Protein AF-I0WPJ7-F1 (afdb_monomer_lite)

Organism: NCBI:txid1165867

Structure 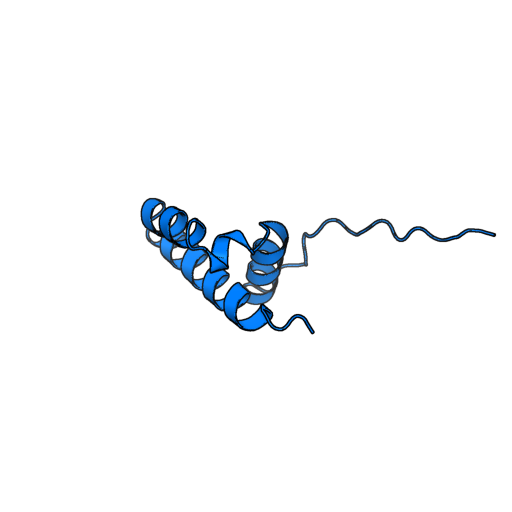(mmCIF, N/CA/C/O backbone):
data_AF-I0WPJ7-F1
#
_entry.id   AF-I0WPJ7-F1
#
loop_
_atom_site.group_PDB
_atom_site.id
_atom_site.type_symbol
_atom_site.label_atom_id
_atom_site.label_alt_id
_atom_site.label_comp_id
_atom_site.label_asym_id
_atom_site.label_entity_id
_atom_site.label_seq_id
_atom_site.pdbx_PDB_ins_code
_atom_site.Cartn_x
_atom_site.Cartn_y
_atom_site.Cartn_z
_atom_site.occupancy
_atom_site.B_iso_or_equiv
_atom_site.auth_seq_id
_atom_site.auth_comp_id
_atom_site.auth_asym_id
_atom_site.auth_atom_id
_atom_site.pdbx_PDB_model_num
ATOM 1 N N . MET A 1 1 ? 12.336 -6.838 -15.100 1.00 45.41 1 MET A N 1
ATOM 2 C CA . MET A 1 1 ? 11.483 -6.735 -13.894 1.00 45.41 1 MET A CA 1
ATOM 3 C C . MET A 1 1 ? 11.974 -5.549 -13.079 1.00 45.41 1 MET A C 1
ATOM 5 O O . MET A 1 1 ? 13.173 -5.447 -12.861 1.00 45.41 1 MET A O 1
ATOM 9 N N . ASN A 1 2 ? 11.089 -4.607 -12.743 1.00 52.25 2 ASN A N 1
ATOM 10 C CA . ASN A 1 2 ? 11.446 -3.345 -12.085 1.00 52.25 2 ASN A CA 1
ATOM 11 C C . ASN A 1 2 ? 11.892 -3.636 -10.639 1.00 52.25 2 ASN A C 1
ATOM 13 O O . ASN A 1 2 ? 11.084 -4.138 -9.862 1.00 52.25 2 ASN A O 1
ATOM 17 N N . GLN A 1 3 ? 13.144 -3.336 -10.265 1.00 58.53 3 GLN A N 1
ATOM 18 C CA . GLN A 1 3 ? 13.707 -3.656 -8.934 1.00 58.53 3 GLN A CA 1
ATOM 19 C C . GLN A 1 3 ? 12.905 -3.076 -7.752 1.00 58.53 3 GLN A C 1
ATOM 21 O O . GLN A 1 3 ? 13.014 -3.576 -6.637 1.00 58.53 3 GLN A O 1
ATOM 26 N N . ASN A 1 4 ? 12.050 -2.078 -7.991 1.00 66.19 4 ASN A N 1
ATOM 27 C CA . ASN A 1 4 ? 11.222 -1.446 -6.962 1.00 66.19 4 ASN A CA 1
ATOM 28 C C . ASN A 1 4 ? 9.862 -2.130 -6.735 1.00 66.19 4 ASN A C 1
ATOM 30 O O . ASN A 1 4 ? 9.144 -1.735 -5.819 1.00 66.19 4 ASN A O 1
ATOM 34 N N . GLN A 1 5 ? 9.495 -3.154 -7.517 1.00 69.31 5 GLN A N 1
ATOM 35 C CA . GLN A 1 5 ? 8.214 -3.862 -7.370 1.00 69.31 5 GLN A CA 1
ATOM 36 C C . GLN A 1 5 ? 7.871 -4.321 -5.939 1.00 69.31 5 GLN A C 1
ATOM 38 O O . GLN A 1 5 ? 6.737 -4.069 -5.529 1.00 69.31 5 GLN A O 1
ATOM 43 N N . PRO A 1 6 ? 8.778 -4.941 -5.152 1.00 80.56 6 PRO A N 1
ATOM 44 C CA . PRO A 1 6 ? 8.425 -5.386 -3.801 1.00 80.56 6 PRO A CA 1
ATOM 45 C C . PRO A 1 6 ? 8.070 -4.217 -2.871 1.00 80.56 6 PRO A C 1
ATOM 47 O O . PRO A 1 6 ? 7.106 -4.304 -2.114 1.00 80.56 6 PRO A O 1
ATOM 50 N N . PHE A 1 7 ? 8.783 -3.092 -2.979 1.00 83.88 7 PHE A N 1
ATOM 51 C CA . PHE A 1 7 ? 8.503 -1.896 -2.181 1.00 83.88 7 PHE A CA 1
ATOM 52 C C . PHE A 1 7 ? 7.179 -1.227 -2.580 1.00 83.88 7 PHE A C 1
ATOM 54 O O . PHE A 1 7 ? 6.402 -0.825 -1.717 1.00 83.88 7 PHE A O 1
ATOM 61 N N . VAL A 1 8 ? 6.883 -1.145 -3.882 1.00 84.12 8 VAL A N 1
ATOM 62 C CA . VAL A 1 8 ? 5.613 -0.580 -4.376 1.00 84.12 8 VAL A CA 1
ATOM 63 C C . VAL A 1 8 ? 4.422 -1.412 -3.883 1.00 84.12 8 VAL A C 1
ATOM 65 O O . VAL A 1 8 ? 3.404 -0.848 -3.484 1.00 84.12 8 VAL A O 1
ATOM 68 N N . LEU A 1 9 ? 4.559 -2.742 -3.864 1.00 85.19 9 LEU A N 1
ATOM 69 C CA . LEU A 1 9 ? 3.531 -3.659 -3.371 1.00 85.19 9 LEU A CA 1
ATOM 70 C C . LEU A 1 9 ? 3.285 -3.485 -1.864 1.00 85.19 9 LEU A C 1
ATOM 72 O O . LEU A 1 9 ? 2.139 -3.410 -1.420 1.00 85.19 9 LEU A O 1
ATOM 76 N N . GLU A 1 10 ? 4.355 -3.367 -1.076 1.00 87.00 10 GLU A N 1
ATOM 77 C CA . GLU A 1 10 ? 4.262 -3.112 0.364 1.00 87.00 10 GLU A CA 1
ATOM 78 C C . GLU A 1 10 ? 3.602 -1.757 0.658 1.00 87.00 10 GLU A C 1
ATOM 80 O O . GLU A 1 10 ? 2.693 -1.664 1.490 1.00 87.00 10 GLU A O 1
ATOM 85 N N . LEU A 1 11 ? 3.997 -0.710 -0.075 1.00 88.00 11 LEU A N 1
ATOM 86 C CA . LEU A 1 11 ? 3.396 0.614 0.043 1.00 88.00 11 LEU A CA 1
ATOM 87 C C . LEU A 1 11 ? 1.903 0.581 -0.307 1.00 88.00 11 LEU A C 1
ATOM 89 O O . LEU A 1 11 ? 1.096 1.153 0.427 1.00 88.00 11 LEU A O 1
ATOM 93 N N . ALA A 1 12 ? 1.525 -0.108 -1.386 1.00 86.94 12 ALA A N 1
ATOM 94 C CA . ALA A 1 12 ? 0.135 -0.286 -1.799 1.00 86.94 12 ALA A CA 1
ATOM 95 C C . ALA A 1 12 ? -0.705 -0.945 -0.698 1.00 86.94 12 ALA A C 1
ATOM 97 O O . ALA A 1 12 ? -1.739 -0.395 -0.309 1.00 86.94 12 ALA A O 1
ATOM 98 N N . MET A 1 13 ? -0.230 -2.058 -0.127 1.00 88.00 13 MET A N 1
ATOM 99 C CA . MET A 1 13 ? -0.906 -2.716 0.997 1.00 88.00 13 MET A CA 1
ATOM 100 C C . MET A 1 13 ? -1.078 -1.770 2.185 1.00 88.00 13 MET A C 1
ATOM 102 O O . MET A 1 13 ? -2.162 -1.682 2.764 1.00 88.00 13 MET A O 1
ATOM 106 N N . ARG A 1 14 ? -0.027 -1.029 2.544 1.00 88.44 14 ARG A N 1
ATOM 107 C CA . ARG A 1 14 ? -0.043 -0.165 3.726 1.00 88.44 14 ARG A CA 1
ATOM 108 C C . ARG A 1 14 ? -0.954 1.047 3.556 1.00 88.44 14 ARG A C 1
ATOM 110 O O . ARG A 1 14 ? -1.677 1.402 4.484 1.00 88.44 14 ARG A O 1
ATOM 117 N N . VAL A 1 15 ? -0.972 1.645 2.367 1.00 87.44 15 VAL A N 1
ATOM 118 C CA . VAL A 1 15 ? -1.908 2.722 2.016 1.00 87.44 15 VAL A CA 1
ATOM 119 C C . VAL A 1 15 ? -3.351 2.215 2.068 1.00 87.44 15 VAL A C 1
ATOM 121 O O . VAL A 1 15 ? -4.195 2.870 2.679 1.00 87.44 15 VAL A O 1
ATOM 124 N N . ALA A 1 16 ? -3.633 1.034 1.509 1.00 85.88 16 ALA A N 1
ATOM 125 C CA . ALA A 1 16 ? -4.971 0.442 1.538 1.00 85.88 16 ALA A CA 1
ATOM 126 C C . ALA A 1 16 ? -5.448 0.130 2.968 1.00 85.88 16 ALA A C 1
ATOM 128 O O . ALA A 1 16 ? -6.590 0.431 3.322 1.00 85.88 16 ALA A O 1
ATOM 129 N N . GLN A 1 17 ? -4.572 -0.415 3.819 1.00 89.56 17 GLN A N 1
ATOM 130 C CA . GLN A 1 17 ? -4.879 -0.683 5.229 1.00 89.56 17 GLN A CA 1
ATOM 131 C C . GLN A 1 17 ? -5.201 0.596 6.005 1.00 89.56 17 GLN A C 1
ATOM 133 O O . GLN A 1 17 ? -6.188 0.637 6.738 1.00 89.56 17 GLN A O 1
ATOM 138 N N . LEU A 1 18 ? -4.407 1.654 5.822 1.00 90.50 18 LEU A N 1
ATOM 139 C CA . LEU A 1 18 ? -4.642 2.936 6.488 1.00 90.50 18 LEU A CA 1
ATOM 140 C C . LEU A 1 18 ? -5.937 3.593 6.020 1.00 90.50 18 LEU A C 1
ATOM 142 O O . LEU A 1 18 ? -6.677 4.118 6.846 1.00 90.50 18 LEU A O 1
ATOM 146 N N . HIS A 1 19 ? -6.249 3.506 4.727 1.00 86.25 19 HIS A N 1
ATOM 147 C CA . HIS A 1 19 ? -7.518 3.996 4.202 1.00 86.25 19 HIS A CA 1
ATOM 148 C C . HIS A 1 19 ? -8.711 3.235 4.804 1.00 86.25 19 HIS A C 1
ATOM 150 O O . HIS A 1 19 ? -9.689 3.851 5.219 1.00 86.25 19 HIS A O 1
ATOM 156 N N . ARG A 1 20 ? -8.617 1.902 4.935 1.00 84.56 20 ARG A N 1
ATOM 157 C CA . ARG A 1 20 ? -9.655 1.079 5.586 1.00 84.56 20 ARG A CA 1
ATOM 158 C C . ARG A 1 20 ? -9.823 1.403 7.074 1.00 84.56 20 ARG A C 1
ATOM 160 O O . ARG A 1 20 ? -10.928 1.298 7.592 1.00 84.56 20 ARG A O 1
ATOM 167 N N . ALA A 1 21 ? -8.745 1.800 7.745 1.00 89.75 21 ALA A N 1
ATOM 168 C CA . ALA A 1 21 ? -8.765 2.228 9.141 1.00 89.75 21 ALA A CA 1
ATOM 169 C C . ALA A 1 21 ? -9.268 3.674 9.341 1.00 89.75 21 ALA A C 1
ATOM 171 O O . ALA A 1 21 ? -9.359 4.117 10.480 1.00 89.75 21 ALA A O 1
ATOM 172 N N . GLY A 1 22 ? -9.570 4.419 8.267 1.00 90.31 22 GLY A N 1
ATOM 173 C CA . GLY A 1 22 ? -9.931 5.842 8.340 1.00 90.31 22 GLY A CA 1
ATOM 174 C C . GLY A 1 22 ? -8.740 6.781 8.582 1.00 90.31 22 GLY A C 1
ATOM 175 O O . GLY A 1 22 ? -8.912 7.985 8.748 1.00 90.31 22 GLY A O 1
ATOM 176 N N . GLU A 1 23 ? -7.513 6.260 8.551 1.00 92.19 23 GLU A N 1
ATOM 177 C CA . GLU A 1 23 ? -6.276 6.968 8.889 1.00 92.19 23 GLU A CA 1
ATOM 178 C C . GLU A 1 23 ? -5.659 7.660 7.658 1.00 92.19 23 GLU A C 1
ATOM 180 O O . GLU A 1 23 ? -4.466 7.527 7.355 1.00 92.19 23 GLU A O 1
ATOM 185 N N . SER A 1 24 ? -6.473 8.429 6.928 1.00 85.62 24 SER A N 1
ATOM 186 C CA . SER A 1 24 ? -6.076 9.097 5.677 1.00 85.62 24 SER A CA 1
ATOM 187 C C . SER A 1 24 ? -4.879 10.040 5.850 1.00 85.62 24 SER A C 1
ATOM 189 O O . SER A 1 24 ? -4.035 10.142 4.959 1.00 85.62 24 SER A O 1
ATOM 191 N N . SER A 1 25 ? -4.729 10.667 7.022 1.00 88.50 25 SER A N 1
ATOM 192 C CA . SER A 1 25 ? -3.572 11.513 7.354 1.00 88.50 25 SER A CA 1
ATOM 193 C C . SER A 1 25 ? -2.255 10.730 7.377 1.00 88.50 25 SER A C 1
ATOM 195 O O . SER A 1 25 ? -1.228 11.228 6.912 1.00 88.50 25 SER A O 1
ATOM 197 N N . LYS A 1 26 ? -2.271 9.481 7.863 1.00 88.25 26 LYS A N 1
ATOM 198 C CA . LYS A 1 26 ? -1.091 8.600 7.866 1.00 88.25 26 LYS A CA 1
ATOM 199 C C . LYS A 1 26 ? -0.788 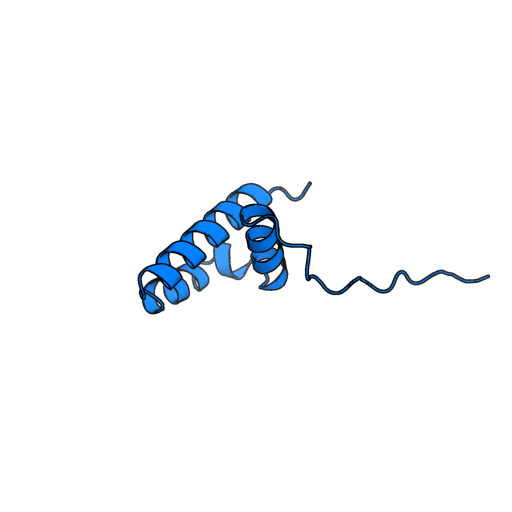8.072 6.468 1.00 88.25 26 LYS A C 1
ATOM 201 O O . LYS A 1 26 ? 0.380 7.991 6.095 1.00 88.25 26 LYS A O 1
ATOM 206 N N . ALA A 1 27 ? -1.820 7.770 5.677 1.00 86.81 27 ALA A N 1
ATOM 207 C CA . ALA A 1 27 ? -1.650 7.399 4.272 1.00 86.81 27 ALA A CA 1
ATOM 208 C C . ALA A 1 27 ? -1.008 8.545 3.467 1.00 86.81 27 ALA A C 1
ATOM 210 O O . ALA A 1 27 ? -0.067 8.320 2.703 1.00 86.81 27 ALA A O 1
ATOM 211 N N . LEU A 1 28 ? -1.449 9.787 3.702 1.00 86.31 28 LEU A N 1
ATOM 212 C CA . LEU A 1 28 ? -0.854 10.982 3.103 1.00 86.31 28 LEU A CA 1
ATOM 213 C C . LEU A 1 28 ? 0.596 11.188 3.560 1.00 86.31 28 LEU A C 1
ATOM 215 O O . LEU A 1 28 ? 1.454 11.531 2.751 1.00 86.31 28 LEU A O 1
ATOM 219 N N . TRP A 1 29 ? 0.889 10.965 4.843 1.00 89.31 29 TRP A N 1
ATOM 220 C CA . TRP A 1 29 ? 2.253 11.055 5.364 1.00 89.31 29 TRP A CA 1
ATOM 221 C C . TRP A 1 29 ? 3.190 10.015 4.727 1.00 89.31 29 TRP A C 1
AT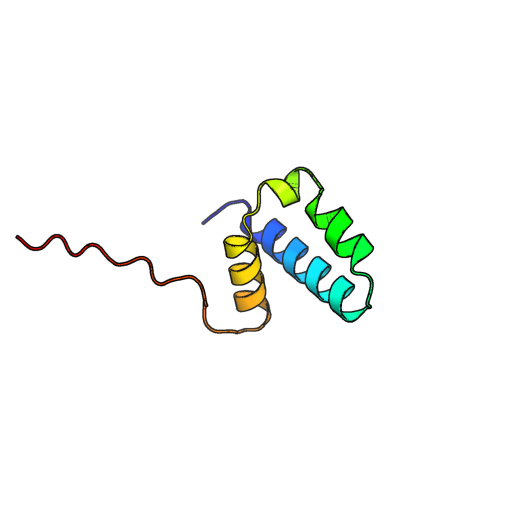OM 223 O O . TRP A 1 29 ? 4.299 10.361 4.327 1.00 89.31 29 TRP A O 1
ATOM 233 N N . LEU A 1 30 ? 2.731 8.774 4.535 1.00 86.00 30 LEU A N 1
ATOM 234 C CA . LEU A 1 30 ? 3.485 7.734 3.821 1.00 86.00 30 LEU A CA 1
ATOM 235 C C . LEU A 1 30 ? 3.776 8.116 2.369 1.00 86.00 30 LEU A C 1
ATOM 237 O O . LEU A 1 30 ? 4.905 7.954 1.917 1.00 86.00 30 LEU A O 1
ATOM 241 N N . ARG A 1 31 ? 2.799 8.694 1.658 1.00 84.31 31 ARG A N 1
ATOM 242 C CA . ARG A 1 31 ? 2.992 9.210 0.289 1.00 84.31 31 ARG A CA 1
ATOM 243 C C . ARG A 1 31 ? 4.022 10.341 0.206 1.00 84.31 31 ARG A C 1
ATOM 245 O O . ARG A 1 31 ? 4.600 10.548 -0.855 1.00 84.31 31 ARG A O 1
ATOM 252 N N . LYS A 1 32 ? 4.277 11.054 1.308 1.00 86.25 32 LYS A N 1
ATOM 253 C CA . LYS A 1 32 ? 5.287 12.121 1.382 1.00 86.25 32 LYS A CA 1
ATOM 254 C C . LYS A 1 32 ? 6.705 11.615 1.662 1.00 86.25 32 LYS A C 1
ATOM 256 O O . LYS A 1 32 ? 7.639 12.414 1.656 1.00 86.25 32 LYS A O 1
ATOM 261 N N . GLN A 1 33 ? 6.905 10.323 1.915 1.00 86.25 33 GLN A N 1
ATOM 262 C CA . GLN A 1 33 ? 8.256 9.789 2.067 1.00 86.25 33 GLN A CA 1
ATOM 263 C C . GLN A 1 33 ? 8.992 9.804 0.725 1.00 86.25 33 GLN A C 1
ATOM 265 O O . GLN A 1 33 ? 8.412 9.495 -0.312 1.00 86.25 33 GLN A O 1
ATOM 270 N N . ARG A 1 34 ? 10.296 10.104 0.743 1.00 80.81 34 ARG A N 1
ATOM 271 C CA . ARG A 1 34 ? 11.130 10.236 -0.468 1.00 80.81 34 ARG A CA 1
ATOM 272 C C . ARG A 1 34 ? 11.035 9.027 -1.408 1.00 80.81 34 ARG A C 1
ATOM 274 O O . ARG A 1 34 ? 11.029 9.194 -2.620 1.00 80.81 34 ARG A O 1
ATOM 281 N N . GLN A 1 35 ? 10.943 7.822 -0.849 1.00 77.31 35 GLN A N 1
ATOM 282 C CA . GLN A 1 35 ? 10.813 6.585 -1.623 1.00 77.31 35 GLN A CA 1
ATOM 283 C C . GLN A 1 35 ? 9.418 6.432 -2.250 1.00 77.31 35 GLN A C 1
ATOM 285 O O . GLN A 1 35 ? 9.307 5.930 -3.362 1.00 77.31 35 GLN A O 1
ATOM 290 N N . ALA A 1 36 ? 8.368 6.902 -1.571 1.00 78.00 36 ALA A N 1
ATOM 291 C CA . ALA A 1 36 ? 6.997 6.893 -2.078 1.00 78.00 36 ALA A CA 1
ATOM 292 C C . ALA A 1 36 ? 6.742 7.996 -3.116 1.00 78.00 36 ALA A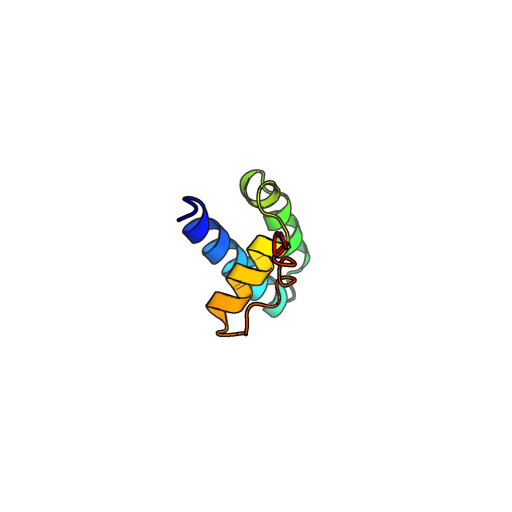 C 1
ATOM 294 O O . ALA A 1 36 ? 5.962 7.793 -4.037 1.00 78.00 36 ALA A O 1
ATOM 295 N N . MET A 1 37 ? 7.432 9.136 -3.009 1.00 81.44 37 MET A N 1
ATOM 296 C CA . MET A 1 37 ? 7.379 10.217 -4.002 1.00 81.44 37 MET A CA 1
ATOM 297 C C . MET A 1 37 ? 7.934 9.800 -5.370 1.00 81.44 37 MET A C 1
ATOM 299 O O . MET A 1 37 ? 7.545 10.371 -6.380 1.00 81.44 37 MET A O 1
ATOM 303 N N . ALA A 1 38 ? 8.833 8.811 -5.409 1.00 81.69 38 ALA A N 1
ATOM 304 C CA . ALA A 1 38 ? 9.364 8.246 -6.650 1.00 81.69 38 ALA A CA 1
ATOM 305 C C . ALA A 1 38 ? 8.407 7.235 -7.316 1.00 81.69 38 ALA A C 1
ATOM 307 O O . ALA A 1 38 ? 8.738 6.676 -8.360 1.00 81.69 38 ALA A O 1
ATOM 308 N N . ILE A 1 39 ? 7.254 6.959 -6.697 1.00 81.25 39 ILE A N 1
ATOM 309 C CA . ILE A 1 39 ? 6.247 6.026 -7.197 1.00 81.25 39 ILE A CA 1
ATOM 310 C C . ILE A 1 39 ? 5.074 6.828 -7.747 1.00 81.25 39 ILE A C 1
ATOM 312 O O . ILE A 1 39 ? 4.329 7.463 -6.999 1.00 81.25 39 ILE A O 1
ATOM 316 N N . ASP A 1 40 ? 4.879 6.742 -9.058 1.00 83.44 40 ASP A N 1
ATOM 317 C CA . ASP A 1 40 ? 3.700 7.291 -9.714 1.00 83.44 40 ASP A CA 1
ATOM 318 C C . ASP A 1 40 ? 2.414 6.614 -9.248 1.00 83.44 40 ASP A C 1
ATOM 320 O O . ASP A 1 40 ? 2.371 5.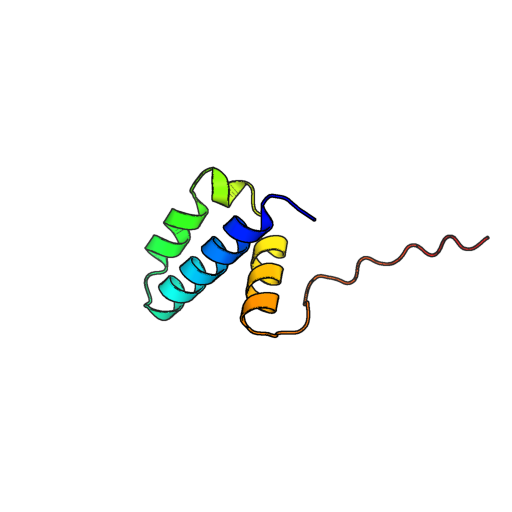427 -8.911 1.00 83.44 40 ASP A O 1
ATOM 324 N N . ASP A 1 41 ? 1.320 7.364 -9.319 1.00 81.69 41 ASP A N 1
ATOM 325 C CA . ASP A 1 41 ? 0.002 6.872 -8.934 1.00 81.69 41 ASP A CA 1
ATOM 326 C C . ASP A 1 41 ? -0.435 5.655 -9.768 1.00 81.69 41 ASP A C 1
ATOM 328 O O . ASP A 1 41 ? -1.077 4.747 -9.248 1.00 81.69 41 ASP A O 1
ATOM 332 N N . ASP A 1 42 ? -0.011 5.590 -11.034 1.00 82.50 42 ASP A N 1
ATOM 333 C CA . ASP A 1 42 ? -0.242 4.449 -11.926 1.00 82.50 42 ASP A CA 1
ATOM 334 C C . ASP A 1 42 ? 0.477 3.184 -11.435 1.00 82.50 42 ASP A C 1
ATOM 336 O O . ASP A 1 42 ? -0.109 2.106 -11.386 1.00 82.50 42 ASP A O 1
ATOM 340 N N . GLN A 1 43 ? 1.730 3.312 -10.979 1.00 82.94 43 GLN A N 1
ATOM 341 C CA . GLN A 1 43 ? 2.482 2.185 -10.416 1.00 82.94 43 GLN A CA 1
ATOM 342 C C . GLN A 1 43 ? 1.825 1.667 -9.134 1.00 82.94 43 GLN A C 1
ATOM 344 O O . GLN A 1 43 ? 1.742 0.454 -8.932 1.00 82.94 43 GLN A O 1
ATOM 349 N N . LEU A 1 44 ? 1.313 2.571 -8.292 1.00 83.44 44 LEU A N 1
ATOM 350 C CA . LEU A 1 44 ? 0.583 2.169 -7.095 1.00 83.44 44 LEU A CA 1
ATOM 351 C C . LEU A 1 44 ? -0.755 1.499 -7.436 1.00 83.44 44 LEU A C 1
ATOM 353 O O . LEU A 1 44 ? -1.090 0.483 -6.833 1.00 83.44 44 LEU A O 1
ATOM 357 N N . LYS A 1 45 ? -1.506 2.030 -8.407 1.00 83.62 45 LYS A N 1
ATOM 358 C CA . LYS A 1 45 ? -2.769 1.438 -8.875 1.00 83.62 45 LYS A CA 1
ATOM 359 C C . LYS A 1 45 ? -2.562 0.042 -9.440 1.00 83.62 45 LYS A C 1
ATOM 361 O O . LYS A 1 45 ? -3.309 -0.858 -9.073 1.00 83.62 45 LYS A O 1
ATOM 366 N N . ARG A 1 46 ? -1.518 -0.166 -10.244 1.00 82.62 46 ARG A N 1
ATOM 367 C CA . ARG A 1 46 ? -1.134 -1.500 -10.726 1.00 82.62 46 ARG A CA 1
ATOM 368 C C . ARG A 1 46 ? -0.804 -2.451 -9.586 1.00 82.62 46 ARG A C 1
ATOM 370 O O . ARG A 1 46 ? -1.282 -3.577 -9.569 1.00 82.62 46 ARG A O 1
ATOM 377 N N . ALA A 1 47 ? -0.022 -2.001 -8.607 1.00 84.81 47 ALA A N 1
ATOM 378 C CA . ALA A 1 47 ? 0.311 -2.827 -7.450 1.00 84.81 47 ALA A CA 1
ATOM 379 C C . ALA A 1 47 ? -0.931 -3.194 -6.622 1.00 84.81 47 ALA A C 1
ATOM 381 O O . ALA A 1 47 ? -1.071 -4.342 -6.208 1.00 84.81 47 ALA A O 1
ATOM 382 N N . LEU A 1 48 ? -1.862 -2.253 -6.437 1.00 83.44 48 LEU A N 1
ATOM 383 C CA . LEU A 1 48 ? -3.165 -2.526 -5.830 1.00 83.44 48 LEU A CA 1
ATOM 384 C C . LEU A 1 48 ? -3.979 -3.516 -6.672 1.00 83.44 48 LEU A C 1
ATOM 386 O O . LEU A 1 48 ? -4.550 -4.449 -6.120 1.00 83.44 48 LEU A O 1
ATOM 390 N N . ALA A 1 49 ? -4.000 -3.361 -7.995 1.00 84.31 49 ALA A N 1
ATOM 391 C CA . ALA A 1 49 ? -4.720 -4.267 -8.881 1.00 84.31 49 ALA A CA 1
ATOM 392 C C . ALA A 1 49 ? -4.185 -5.702 -8.773 1.00 84.31 49 ALA A C 1
ATOM 394 O O . ALA A 1 49 ? -4.966 -6.627 -8.565 1.00 84.31 49 ALA A O 1
ATOM 395 N N . VAL A 1 50 ? -2.859 -5.876 -8.777 1.00 82.69 50 VAL A N 1
ATOM 396 C CA . VAL A 1 50 ? -2.204 -7.175 -8.550 1.00 82.69 50 VAL A CA 1
ATOM 397 C C . VAL A 1 50 ? -2.572 -7.762 -7.183 1.00 82.69 50 VAL A C 1
ATOM 399 O O . VAL A 1 50 ? -2.883 -8.947 -7.098 1.00 82.69 50 VAL A O 1
ATOM 402 N N . LEU A 1 51 ? -2.580 -6.952 -6.119 1.00 82.00 51 LEU A N 1
ATOM 403 C CA . LEU A 1 51 ? -2.923 -7.408 -4.763 1.00 82.00 51 LEU A CA 1
ATOM 404 C C . LEU A 1 51 ? -4.370 -7.892 -4.633 1.00 82.00 51 LEU A C 1
ATOM 406 O O . LEU A 1 51 ? -4.632 -8.844 -3.902 1.00 82.00 51 LEU A O 1
ATOM 410 N N . TYR A 1 52 ? -5.304 -7.232 -5.316 1.00 81.38 52 TYR A N 1
ATOM 411 C CA . TYR A 1 52 ? -6.734 -7.539 -5.241 1.00 81.38 52 TYR A CA 1
ATOM 412 C C . TYR A 1 52 ? -7.233 -8.421 -6.395 1.00 81.38 52 TYR A C 1
ATOM 414 O O . TYR A 1 52 ? -8.432 -8.675 -6.482 1.00 81.38 52 TYR A O 1
ATOM 422 N N . GLY A 1 53 ? -6.342 -8.885 -7.280 1.00 80.69 53 GLY A N 1
ATOM 423 C CA . GLY A 1 53 ? -6.714 -9.651 -8.473 1.00 80.69 53 GLY A CA 1
ATOM 424 C C . GLY A 1 53 ? -7.609 -8.870 -9.442 1.00 80.69 53 GLY A C 1
ATOM 425 O O . GLY A 1 53 ? -8.396 -9.467 -10.173 1.00 80.69 53 GLY A O 1
ATOM 426 N N . LEU A 1 54 ? -7.531 -7.537 -9.417 1.00 78.62 54 LEU A N 1
ATOM 427 C CA . LEU A 1 54 ? -8.304 -6.670 -10.298 1.00 78.62 54 LEU A CA 1
ATOM 428 C C . LEU A 1 54 ? -7.631 -6.601 -11.677 1.00 78.62 54 LEU A C 1
ATOM 430 O O . LEU A 1 54 ? -6.399 -6.635 -11.755 1.00 78.62 54 LEU A O 1
ATOM 434 N N . PRO A 1 55 ? -8.412 -6.473 -12.764 1.00 71.44 55 PRO A N 1
ATOM 435 C CA . PRO A 1 55 ? -7.851 -6.251 -14.091 1.00 71.44 55 PRO A CA 1
ATOM 436 C C . PRO A 1 55 ? -6.986 -4.984 -14.089 1.00 71.44 55 PRO A C 1
ATOM 438 O O . PRO A 1 55 ? -7.374 -3.981 -13.487 1.00 71.44 55 PRO A O 1
ATOM 441 N N . ASP A 1 56 ? -5.823 -5.028 -14.748 1.00 64.50 56 ASP A N 1
ATOM 442 C CA . ASP A 1 56 ? -4.915 -3.880 -14.878 1.00 64.50 56 ASP A CA 1
ATOM 443 C C . ASP A 1 56 ? -5.680 -2.727 -15.544 1.00 64.50 56 ASP A C 1
ATOM 445 O O . ASP A 1 56 ? -5.996 -2.776 -16.727 1.00 64.50 56 ASP A O 1
ATOM 449 N N . GLN A 1 57 ? -6.051 -1.714 -14.758 1.00 60.56 57 GLN A N 1
ATOM 450 C CA . GLN A 1 57 ? -6.791 -0.538 -15.235 1.00 60.56 57 GLN A CA 1
ATOM 451 C C . GLN A 1 57 ? -5.857 0.528 -15.824 1.00 60.56 57 GLN A C 1
ATOM 453 O O . GLN A 1 57 ? -6.294 1.653 -16.074 1.00 60.56 57 GLN A O 1
ATOM 458 N N . SER A 1 58 ? -4.563 0.239 -15.986 1.00 59.53 58 SER A N 1
ATOM 459 C CA . SER A 1 58 ? -3.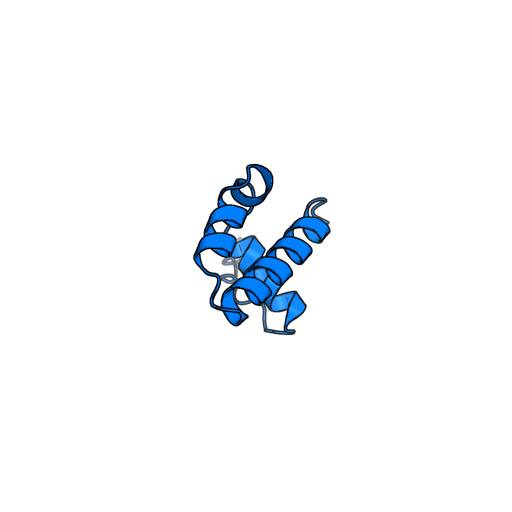675 1.205 -16.618 1.00 59.53 58 SER A CA 1
ATOM 460 C C . SER A 1 58 ? -4.114 1.420 -18.059 1.00 59.53 58 SER A C 1
ATOM 462 O O . SER A 1 58 ? -4.468 0.449 -18.730 1.00 59.53 58 SER A O 1
ATOM 464 N N . PRO A 1 59 ? -4.082 2.672 -18.545 1.00 54.88 59 PRO A N 1
ATOM 465 C CA . PRO A 1 59 ? -4.462 2.963 -19.913 1.00 54.88 59 PRO A CA 1
ATOM 466 C C . PRO A 1 59 ? -3.643 2.061 -20.829 1.00 54.88 59 PRO A C 1
ATOM 468 O O . PRO A 1 59 ? -2.407 2.048 -20.757 1.00 54.88 59 PRO A O 1
ATOM 471 N N . GLU A 1 60 ? -4.342 1.272 -21.643 1.00 53.88 60 GLU A N 1
ATOM 472 C CA . GLU A 1 60 ? -3.739 0.507 -22.721 1.00 53.88 60 GLU A CA 1
ATOM 473 C C . GLU A 1 60 ? -2.877 1.500 -23.497 1.00 53.88 60 GLU A C 1
ATOM 475 O O . GLU A 1 60 ? -3.388 2.459 -24.081 1.00 53.88 60 GLU A O 1
ATOM 480 N N . ARG A 1 61 ? -1.546 1.365 -23.409 1.00 52.12 61 ARG A N 1
ATOM 481 C CA . ARG A 1 61 ? -0.667 2.191 -24.236 1.00 52.12 61 ARG A CA 1
ATOM 482 C C . ARG A 1 61 ? -1.128 1.929 -25.662 1.00 52.12 61 ARG A C 1
ATOM 484 O O . ARG A 1 61 ? -1.098 0.758 -26.043 1.00 52.12 61 ARG A O 1
ATOM 491 N N . PRO A 1 62 ? -1.540 2.949 -26.437 1.00 48.94 62 PRO A N 1
ATOM 492 C CA . PRO A 1 62 ? -1.839 2.728 -27.834 1.00 48.94 62 PRO A CA 1
ATOM 493 C C . PRO A 1 62 ? -0.571 2.140 -28.437 1.00 48.94 62 PRO A C 1
ATOM 495 O O . PRO A 1 62 ? 0.478 2.787 -28.485 1.00 48.94 62 PRO A O 1
ATOM 498 N N . THR A 1 63 ? -0.638 0.863 -28.800 1.00 54.94 63 THR A N 1
ATOM 499 C CA . THR A 1 63 ? 0.368 0.221 -29.622 1.00 54.94 63 THR A CA 1
ATOM 500 C C . THR A 1 63 ? 0.357 1.010 -30.917 1.00 54.94 63 THR A C 1
ATOM 502 O O . THR A 1 63 ? -0.547 0.837 -31.735 1.00 54.94 63 THR A O 1
ATOM 505 N N . LEU A 1 64 ? 1.308 1.937 -31.068 1.00 57.19 64 LEU A N 1
ATOM 506 C CA . LEU A 1 64 ? 1.628 2.526 -32.357 1.00 57.19 64 LEU A CA 1
ATOM 507 C C . LEU A 1 64 ? 2.026 1.350 -33.251 1.00 57.19 64 LEU A C 1
ATOM 509 O O . LEU A 1 64 ? 3.162 0.884 -33.235 1.00 57.19 64 LEU A O 1
ATOM 513 N N . THR A 1 65 ? 1.043 0.815 -33.965 1.00 53.06 65 THR A N 1
ATOM 514 C CA . THR A 1 65 ? 1.271 -0.068 -35.093 1.00 53.06 65 THR A CA 1
ATOM 515 C C . THR A 1 65 ? 1.897 0.821 -36.146 1.00 53.06 65 THR A C 1
ATOM 517 O O . THR A 1 65 ? 1.225 1.656 -36.748 1.00 53.06 65 THR A O 1
ATOM 520 N N . THR A 1 66 ? 3.210 0.700 -36.304 1.00 56.59 66 THR A N 1
ATOM 521 C CA . THR A 1 66 ? 3.916 1.176 -37.486 1.00 56.59 66 THR A CA 1
ATOM 522 C C . THR A 1 66 ? 3.297 0.461 -38.684 1.00 56.59 66 THR A C 1
ATOM 524 O O . THR A 1 66 ? 3.589 -0.704 -38.938 1.00 56.59 66 THR A O 1
ATOM 527 N N . ALA A 1 67 ? 2.373 1.133 -39.365 1.00 56.19 67 ALA A N 1
ATOM 528 C CA . ALA A 1 67 ? 1.845 0.695 -40.642 1.00 56.19 67 ALA A CA 1
ATOM 529 C C . ALA A 1 67 ? 2.676 1.364 -41.743 1.00 56.19 67 ALA A C 1
ATOM 531 O O . ALA A 1 67 ? 2.530 2.560 -41.966 1.00 56.19 67 ALA A O 1
ATOM 532 N N . THR A 1 68 ? 3.540 0.530 -42.329 1.00 50.97 68 THR A N 1
ATOM 533 C CA . THR A 1 68 ? 4.084 0.509 -43.704 1.00 50.97 68 THR A CA 1
ATOM 534 C C . THR A 1 68 ? 4.612 1.806 -44.308 1.00 50.97 68 THR A C 1
ATOM 536 O O . THR A 1 68 ? 3.803 2.688 -44.660 1.00 50.97 68 THR A O 1
#

Secondary structure (DSSP, 8-state):
--TTHHHHHHHHHHHHHHHHTT-HHHHHHHHTSHHHHTS-HHHHHHHHHHHHT----S----------

Sequence (68 aa):
MNQNQPFVLELAMRVAQLHRAGESSKALWLRKQRQAMAIDDDQLKRALAVLYGLPDQSPERPTLTTAT

Foldseek 3Di:
DPPCLVVLLVLLVVLVVCVVVVNNVVNVVSCPDPSNVVDDPLSNQQSNCVVVVHPNPPPPPPPPPPDD

pLDDT: mean 77.08, std 13.19, range [45.41, 92.19]

Radius of gyration: 14.66 Å; chains: 1; bounding box: 24×22×53 Å